Protein AF-A0A1D6GWN5-F1 (afdb_monomer_lite)

Organism: Zea mays (NCBI:txid4577)

Sequence (145 aa):
MLCLVSPSSSPTPLPPPRRSRSHADRAAPPGIAGGGNVRLSVLSVQCKARRSGVRKVKSKFATAATVQEDKTMATAKGDVDHLPIYDLDPKLEIFKDHFRYRMKRFLEQKGSIEENEGSLESFSKGYLKFGINTNEDAICLGNTE

Secondary structure (DSSP, 8-state):
---PPPP--PPPPPPPP-PPPPGGG-PPPS-------------------------------------------------TT--THHHH-GGGGGGHHHHHHHHHHHHHHHHHHHHHHS-HHHHHGGGGTSEEEE-SS-EEEE---

Foldseek 3Di:
DDDDDDDDDDDDDDDDPPPDDDPPPDDDDPDDDDPDPDDPDPPPPPPPPPPDDDDDDPDPDDPPPDPPPPPPPDDDPDDQQDDPVCVVPVVCNVVSVVSSVVVVVVVVVQVVCCVPQVHPVSVVVCVCQAAWDDDPPDTDHHDDD

pLDDT: mean 70.79, std 20.24, range [39.91, 97.12]

Radius of gyration: 31.83 Å; chains: 1; bounding box: 47×86×83 Å

Structure (mmCIF, N/CA/C/O backbone):
data_AF-A0A1D6GWN5-F1
#
_entry.id   AF-A0A1D6GWN5-F1
#
loop_
_atom_site.group_PDB
_atom_site.id
_atom_site.type_symbol
_atom_site.label_atom_id
_atom_site.label_alt_id
_atom_site.label_comp_id
_atom_site.label_asym_id
_atom_site.label_entity_id
_atom_site.label_seq_id
_atom_site.pdbx_PDB_ins_code
_atom_site.Cartn_x
_atom_site.Cartn_y
_atom_site.Cartn_z
_atom_site.occupancy
_atom_site.B_iso_or_equiv
_atom_site.auth_seq_id
_atom_site.auth_comp_id
_atom_site.auth_asym_id
_atom_site.auth_atom_id
_atom_site.pdbx_PDB_model_num
ATOM 1 N N . MET A 1 1 ? 18.819 -58.708 52.499 1.00 43.72 1 MET A N 1
ATOM 2 C CA . MET A 1 1 ? 18.837 -57.912 51.256 1.00 43.72 1 MET A CA 1
ATOM 3 C C . MET A 1 1 ? 17.589 -58.273 50.464 1.00 43.72 1 MET A C 1
ATOM 5 O O . MET A 1 1 ? 17.538 -59.360 49.908 1.00 43.72 1 MET A O 1
ATOM 9 N N . LEU A 1 2 ? 16.541 -57.447 50.543 1.00 45.12 2 LEU A N 1
ATOM 10 C CA . LEU A 1 2 ? 15.274 -57.664 49.835 1.00 45.12 2 LEU A CA 1
ATOM 11 C C . LEU A 1 2 ? 15.422 -57.220 48.373 1.00 45.12 2 LEU A C 1
ATOM 13 O O . LEU A 1 2 ? 15.666 -56.045 48.114 1.00 45.12 2 L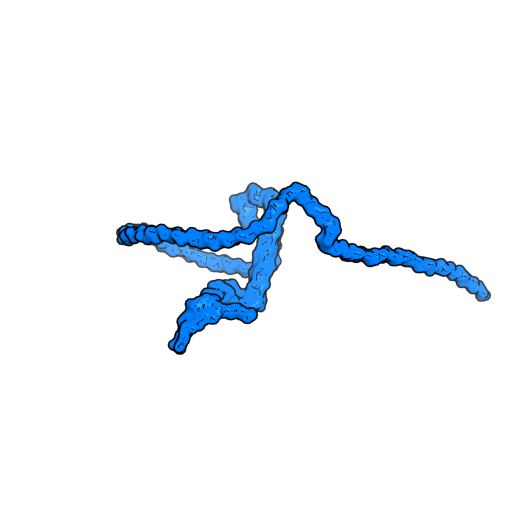EU A O 1
ATOM 17 N N . CYS A 1 3 ? 15.266 -58.148 47.430 1.00 40.12 3 CYS A N 1
ATOM 18 C CA . CYS A 1 3 ? 15.188 -57.847 46.002 1.00 40.12 3 CYS A CA 1
ATOM 19 C C . CYS A 1 3 ? 13.744 -57.463 45.654 1.00 40.12 3 CYS A C 1
ATOM 21 O O . CYS A 1 3 ? 12.857 -58.315 45.631 1.00 40.12 3 CYS A O 1
ATOM 23 N N . LEU A 1 4 ? 13.507 -56.171 45.424 1.00 49.03 4 LEU A N 1
ATOM 24 C CA . LEU A 1 4 ? 12.226 -55.647 44.958 1.00 49.03 4 LEU A CA 1
ATOM 25 C C . LEU A 1 4 ? 12.041 -55.982 43.473 1.00 49.03 4 LEU A C 1
ATOM 27 O O . LEU A 1 4 ? 12.851 -55.602 42.629 1.00 49.03 4 LEU A O 1
ATOM 31 N N . VAL A 1 5 ? 10.963 -56.703 43.175 1.00 49.47 5 VAL A N 1
ATOM 32 C CA . VAL A 1 5 ? 10.442 -56.930 41.825 1.00 49.47 5 VAL A CA 1
ATOM 33 C C . VAL A 1 5 ? 9.720 -55.658 41.386 1.00 49.47 5 VAL A C 1
ATOM 35 O O . VAL A 1 5 ? 8.735 -55.269 42.010 1.00 49.47 5 VAL A O 1
ATOM 38 N N . SER A 1 6 ? 10.190 -55.028 40.310 1.00 49.09 6 SER A N 1
ATOM 39 C CA . SER A 1 6 ? 9.468 -53.945 39.632 1.00 49.09 6 SER A CA 1
ATOM 40 C C . SER A 1 6 ? 8.814 -54.477 38.351 1.00 49.09 6 SER A C 1
ATOM 42 O O . SER A 1 6 ? 9.466 -55.201 37.595 1.00 49.09 6 SER A O 1
ATOM 44 N N . PRO A 1 7 ? 7.533 -54.154 38.100 1.00 48.66 7 PRO A N 1
ATOM 45 C CA . PRO A 1 7 ? 6.747 -54.748 37.029 1.00 48.66 7 PRO A CA 1
ATOM 46 C C . PRO A 1 7 ? 7.036 -54.140 35.649 1.00 48.66 7 PRO A C 1
ATOM 48 O O . PRO A 1 7 ? 7.236 -52.939 35.486 1.00 48.66 7 PRO A O 1
ATOM 51 N N . SER A 1 8 ? 6.990 -55.028 34.656 1.00 50.38 8 SER A N 1
ATOM 52 C CA . SER A 1 8 ? 6.990 -54.790 33.212 1.00 50.38 8 SER A CA 1
ATOM 53 C C . SER A 1 8 ? 5.963 -53.726 32.793 1.00 50.38 8 SER A C 1
ATOM 55 O O . SER A 1 8 ? 4.757 -53.971 32.855 1.00 50.38 8 SER A O 1
ATOM 57 N N . SER A 1 9 ? 6.429 -52.585 32.284 1.00 52.81 9 SER A N 1
ATOM 58 C CA . SER A 1 9 ? 5.609 -51.644 31.519 1.00 52.81 9 SER A CA 1
ATOM 59 C C . SER A 1 9 ? 5.555 -52.082 30.052 1.00 52.81 9 SER A C 1
ATOM 61 O O . SER A 1 9 ? 6.529 -52.012 29.307 1.00 52.81 9 SER A O 1
ATOM 63 N N . SER A 1 10 ? 4.389 -52.563 29.628 1.00 59.22 10 SER A N 1
ATOM 64 C CA . SER A 1 10 ? 4.073 -52.819 28.221 1.00 59.22 10 SER A CA 1
ATOM 65 C C . SER A 1 10 ? 4.091 -51.512 27.409 1.00 59.22 10 SER A C 1
ATOM 67 O O . SER A 1 10 ? 3.534 -50.517 27.884 1.00 59.22 10 SER A O 1
ATOM 69 N N . PRO A 1 11 ? 4.650 -51.484 26.185 1.00 56.09 11 PRO A N 1
ATOM 70 C CA . PRO A 1 11 ? 4.615 -50.293 25.347 1.00 56.09 11 PRO A CA 1
ATOM 71 C C . PRO A 1 11 ? 3.196 -50.039 24.823 1.00 56.09 11 PRO A C 1
ATOM 73 O O . PRO A 1 11 ? 2.504 -50.940 24.350 1.00 56.09 11 PRO A O 1
ATOM 76 N N . THR A 1 12 ? 2.764 -48.786 24.919 1.00 62.16 12 THR A N 1
ATOM 77 C CA . THR A 1 12 ? 1.492 -48.284 24.394 1.00 62.16 12 THR A CA 1
ATOM 78 C C . THR A 1 12 ? 1.510 -48.336 22.857 1.00 62.16 12 THR A C 1
ATOM 80 O O . THR A 1 12 ? 2.516 -47.934 22.266 1.00 62.16 12 THR A O 1
ATOM 83 N N . PRO A 1 13 ? 0.446 -48.795 22.168 1.00 54.06 13 PRO A N 1
ATOM 84 C CA . PRO A 1 13 ? 0.441 -48.831 20.709 1.00 54.06 13 PRO A CA 1
ATOM 85 C C . PRO A 1 13 ? 0.453 -47.415 20.124 1.00 54.06 13 PRO A C 1
ATOM 87 O O . PRO A 1 13 ? -0.391 -46.584 20.461 1.00 54.06 13 PRO A O 1
ATOM 90 N N . LEU A 1 14 ? 1.400 -47.150 19.224 1.00 59.94 14 LEU A N 1
ATOM 91 C CA . LEU A 1 14 ? 1.431 -45.927 18.426 1.00 59.94 14 LEU A CA 1
ATOM 92 C C . LEU A 1 14 ? 0.201 -45.882 17.497 1.00 59.94 14 LEU A C 1
ATOM 94 O O . LEU A 1 14 ? -0.136 -46.905 16.893 1.00 59.94 14 LEU A O 1
ATOM 98 N N . PRO A 1 15 ? -0.468 -44.725 17.333 1.00 62.72 15 PRO A N 1
ATOM 99 C CA . PRO A 1 15 ? -1.532 -44.597 16.347 1.00 62.72 15 PRO A CA 1
ATOM 100 C C . PRO A 1 15 ? -0.954 -44.754 14.930 1.00 62.72 15 PRO A C 1
ATOM 102 O O . PRO A 1 15 ? 0.157 -44.284 14.662 1.00 62.72 15 PRO A O 1
ATOM 105 N N . PRO A 1 16 ? -1.683 -45.395 13.998 1.00 63.06 16 PRO A N 1
ATOM 106 C CA . PRO A 1 16 ? -1.193 -45.580 12.641 1.00 63.06 16 PRO A CA 1
ATOM 107 C C . PRO A 1 16 ? -1.015 -44.225 11.937 1.00 63.06 16 PRO A C 1
ATOM 109 O O . PRO A 1 16 ? -1.790 -43.291 12.180 1.00 63.06 16 PRO A O 1
ATOM 112 N N . PRO A 1 17 ? -0.031 -44.102 11.027 1.00 52.50 17 PRO A N 1
ATOM 113 C CA . PRO A 1 17 ? 0.154 -42.887 10.249 1.00 52.50 17 PRO A CA 1
ATOM 114 C C . PRO A 1 17 ? -1.111 -42.592 9.435 1.00 52.50 17 PRO A C 1
ATOM 116 O O . PRO A 1 17 ? -1.668 -43.471 8.770 1.00 52.50 17 PRO A O 1
ATOM 119 N N . ARG A 1 18 ? -1.571 -41.334 9.478 1.00 55.78 18 ARG A N 1
ATOM 120 C CA . ARG A 1 18 ? -2.658 -40.847 8.620 1.00 55.78 18 ARG A CA 1
ATOM 121 C C . ARG A 1 18 ? -2.259 -41.077 7.164 1.00 55.78 18 ARG A C 1
ATOM 123 O O . ARG A 1 18 ? -1.416 -40.362 6.632 1.00 55.78 18 ARG A O 1
ATOM 130 N N . ARG A 1 19 ? -2.894 -42.056 6.514 1.00 51.81 19 ARG A N 1
ATOM 131 C CA . ARG A 1 19 ? -2.874 -42.198 5.054 1.00 51.81 19 ARG A CA 1
ATOM 132 C C . ARG A 1 19 ? -3.289 -40.858 4.444 1.00 51.81 19 ARG A C 1
ATOM 134 O O . ARG A 1 19 ? -4.397 -40.384 4.704 1.00 51.81 19 ARG A O 1
ATOM 141 N N . SER A 1 20 ? -2.420 -40.255 3.639 1.00 54.69 20 SER A N 1
ATOM 142 C CA . SER A 1 20 ? -2.823 -39.179 2.740 1.00 54.69 20 SER A CA 1
ATOM 143 C C . SER A 1 20 ? -3.873 -39.755 1.791 1.00 54.69 20 SER A C 1
ATOM 145 O O . SER A 1 20 ? -3.625 -40.714 1.060 1.00 54.69 20 SER A O 1
ATOM 147 N N . ARG A 1 21 ? -5.101 -39.232 1.857 1.00 53.94 21 ARG A N 1
ATOM 148 C CA . ARG A 1 21 ? -6.126 -39.580 0.871 1.00 53.94 21 ARG A CA 1
ATOM 149 C C . ARG A 1 21 ? -5.662 -39.036 -0.474 1.00 53.94 21 ARG A C 1
ATOM 151 O O . ARG A 1 21 ? -5.437 -37.836 -0.606 1.00 53.94 21 ARG A O 1
ATOM 158 N N . SER A 1 22 ? -5.491 -39.929 -1.444 1.00 49.12 22 SER A N 1
ATOM 159 C CA . SER A 1 22 ? -5.239 -39.542 -2.827 1.00 49.12 22 SER A CA 1
ATOM 160 C C . SER A 1 22 ? -6.411 -38.700 -3.343 1.00 49.12 22 SER A C 1
ATOM 162 O O . SER A 1 22 ? -7.563 -38.923 -2.967 1.00 49.12 22 SER A O 1
ATOM 164 N N . HIS A 1 23 ? -6.123 -37.727 -4.207 1.00 51.31 23 HIS A N 1
ATOM 165 C CA . HIS A 1 23 ? -7.101 -36.786 -4.769 1.00 51.31 23 HIS A CA 1
ATOM 166 C C . HIS A 1 23 ? -8.204 -37.447 -5.628 1.00 51.31 23 HIS A C 1
ATOM 168 O O . HIS A 1 23 ? -9.086 -36.749 -6.124 1.00 51.31 23 HIS A O 1
ATOM 174 N N . ALA A 1 24 ? -8.160 -38.772 -5.803 1.00 51.62 24 ALA A N 1
ATOM 175 C CA . ALA A 1 24 ? -9.044 -39.537 -6.673 1.00 51.62 24 ALA A CA 1
ATOM 176 C C . ALA A 1 24 ? -10.362 -39.997 -6.012 1.00 51.62 24 ALA A C 1
ATOM 178 O O . ALA A 1 24 ? -11.276 -40.381 -6.730 1.00 51.62 24 ALA A O 1
ATOM 179 N N . ASP A 1 25 ? -10.511 -39.903 -4.683 1.00 46.34 25 ASP A N 1
ATOM 180 C CA . ASP A 1 25 ? -11.728 -40.367 -3.977 1.00 46.34 25 ASP A CA 1
ATOM 181 C C . ASP A 1 25 ? -12.804 -39.280 -3.785 1.00 46.34 25 ASP A C 1
ATOM 183 O O . ASP A 1 25 ? -13.760 -39.452 -3.022 1.00 46.34 25 ASP A O 1
ATOM 187 N N . ARG A 1 26 ? -12.683 -38.127 -4.455 1.00 52.69 26 ARG A N 1
ATOM 188 C CA . ARG A 1 26 ? -13.734 -37.105 -4.404 1.00 52.69 26 ARG A CA 1
ATOM 189 C C . ARG A 1 26 ? -14.789 -37.418 -5.463 1.00 52.69 26 ARG A C 1
ATOM 191 O O . ARG A 1 26 ? -14.599 -37.108 -6.635 1.00 52.69 26 ARG A O 1
ATOM 198 N N . ALA A 1 27 ? -15.910 -38.002 -5.039 1.00 54.47 27 ALA A N 1
ATOM 199 C CA . ALA A 1 27 ? -17.103 -38.100 -5.873 1.00 54.47 27 ALA A CA 1
ATOM 200 C C . ALA A 1 27 ? -17.468 -36.704 -6.412 1.00 54.47 27 ALA A C 1
ATOM 202 O O . ALA A 1 27 ? -17.610 -35.745 -5.646 1.00 54.47 27 ALA A O 1
ATOM 203 N N . ALA A 1 28 ? -17.545 -36.588 -7.739 1.00 52.44 28 ALA A N 1
ATOM 204 C CA . ALA A 1 28 ? -17.864 -35.347 -8.428 1.00 52.44 28 ALA A CA 1
ATOM 205 C C . ALA A 1 28 ? -19.314 -34.920 -8.124 1.00 52.44 28 ALA A C 1
ATOM 207 O O . ALA A 1 28 ? -20.201 -35.777 -8.084 1.00 52.44 28 ALA A O 1
ATOM 208 N N . PRO A 1 29 ? -19.585 -33.616 -7.928 1.00 53.88 29 PRO A N 1
ATOM 209 C CA . PRO A 1 29 ? -20.955 -33.129 -7.877 1.00 53.88 29 PRO A CA 1
ATOM 210 C C . PRO A 1 29 ? -21.639 -33.402 -9.227 1.00 53.88 29 PRO A C 1
ATOM 212 O O . PRO A 1 29 ? -21.002 -33.256 -10.276 1.00 53.88 29 PRO A O 1
ATOM 215 N N . PRO A 1 30 ? -22.913 -33.826 -9.233 1.00 48.81 30 PRO A N 1
ATOM 216 C CA . PRO A 1 30 ? -23.598 -34.168 -10.464 1.00 48.81 30 PRO A CA 1
ATOM 217 C C . PRO A 1 30 ? -23.844 -32.900 -11.282 1.00 48.81 30 PRO A C 1
ATOM 219 O O . PRO A 1 30 ? -24.517 -31.974 -10.836 1.00 48.81 30 PRO A O 1
ATOM 222 N N . GLY A 1 31 ? -23.310 -32.908 -12.501 1.00 49.59 31 GLY A N 1
ATOM 223 C CA . GLY A 1 31 ? -23.655 -31.964 -13.553 1.00 49.59 31 GLY A CA 1
ATOM 224 C C . GLY A 1 31 ? -22.709 -30.781 -13.650 1.00 49.59 31 GLY A C 1
ATOM 225 O O . GLY A 1 31 ? -22.996 -29.748 -13.073 1.00 49.59 31 GLY A O 1
ATOM 226 N N . ILE A 1 32 ? -21.637 -30.927 -14.437 1.00 50.34 32 ILE A N 1
ATOM 227 C CA . ILE A 1 32 ? -21.466 -30.193 -15.705 1.00 50.34 32 ILE A CA 1
ATOM 228 C C . ILE A 1 32 ? -20.636 -31.097 -16.632 1.00 50.34 32 ILE A C 1
ATOM 230 O O . ILE A 1 32 ? -19.413 -31.164 -16.546 1.00 50.34 32 ILE A O 1
ATOM 234 N N . ALA A 1 33 ? -21.316 -31.863 -17.483 1.00 43.78 33 ALA A N 1
ATOM 235 C CA . ALA A 1 33 ? -20.684 -32.530 -18.613 1.00 43.78 33 ALA A CA 1
ATOM 236 C C . ALA A 1 33 ? -20.440 -31.481 -19.704 1.00 43.78 33 ALA A C 1
ATOM 238 O O . ALA A 1 33 ? -21.369 -30.773 -20.086 1.00 43.78 33 ALA A O 1
ATOM 239 N N . GLY A 1 34 ? -19.209 -31.371 -20.202 1.00 39.91 34 GLY A N 1
ATOM 240 C CA . GLY A 1 34 ? -18.921 -30.497 -21.336 1.00 39.91 34 GLY A CA 1
ATOM 241 C C . GLY A 1 34 ? -17.467 -30.070 -21.423 1.00 39.91 34 GLY A C 1
ATOM 242 O O . GLY A 1 34 ? -17.135 -28.929 -21.117 1.00 39.91 34 GLY A O 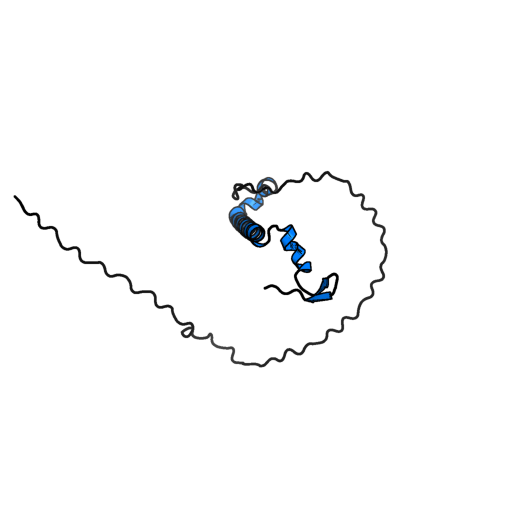1
ATOM 243 N N . GLY A 1 35 ? -16.603 -30.977 -21.882 1.00 50.41 35 GLY A N 1
ATOM 244 C CA . GLY A 1 35 ? -15.315 -30.603 -22.458 1.00 50.41 35 GLY A CA 1
ATOM 245 C C . GLY A 1 35 ? -15.557 -29.804 -23.736 1.00 50.41 35 GLY A C 1
ATOM 246 O O . GLY A 1 35 ? -15.701 -30.376 -24.811 1.00 50.41 35 GLY A O 1
ATOM 247 N N . GLY A 1 36 ? -15.662 -28.485 -23.592 1.00 49.34 36 GLY A N 1
ATOM 248 C CA . GLY A 1 36 ? -15.728 -27.534 -24.691 1.00 49.34 36 GLY A CA 1
ATOM 249 C C . GLY A 1 36 ? -14.355 -26.917 -24.917 1.00 49.34 36 GLY A C 1
ATOM 250 O O . GLY A 1 36 ? -13.861 -26.148 -24.096 1.00 49.34 36 GLY A O 1
ATOM 251 N N . ASN A 1 37 ? -13.748 -27.226 -26.051 1.00 57.88 37 ASN A N 1
ATOM 252 C CA . ASN A 1 37 ? -12.667 -26.463 -26.661 1.00 57.88 37 ASN A CA 1
ATOM 253 C C . ASN A 1 37 ? -13.183 -25.073 -27.079 1.00 57.88 37 ASN A C 1
ATOM 255 O O . ASN A 1 37 ? -13.407 -24.795 -28.256 1.00 57.88 37 ASN A O 1
ATOM 259 N N . VAL A 1 38 ? -13.382 -24.178 -26.109 1.00 55.41 38 VAL A N 1
ATOM 260 C CA . VAL A 1 38 ? -13.740 -22.786 -26.392 1.00 55.41 38 VAL A CA 1
ATOM 261 C C . VAL A 1 38 ? -12.499 -22.085 -26.946 1.00 55.41 38 VAL A C 1
ATOM 263 O O . VAL A 1 38 ? -11.624 -21.652 -26.197 1.00 55.41 38 VAL A O 1
ATOM 266 N N . ARG A 1 39 ? -12.396 -21.971 -28.277 1.00 57.62 39 ARG A N 1
ATOM 267 C CA . ARG A 1 39 ? -11.482 -20.991 -28.876 1.00 57.62 39 ARG A CA 1
ATOM 268 C C . ARG A 1 39 ? -11.916 -19.613 -28.384 1.00 57.62 39 ARG A C 1
ATOM 270 O O . ARG A 1 39 ? -13.002 -19.160 -28.732 1.00 57.62 39 ARG A O 1
ATOM 277 N N . LEU A 1 40 ? -11.061 -18.936 -27.616 1.00 53.09 40 LEU A N 1
ATOM 278 C CA . LEU A 1 40 ? -11.210 -17.503 -27.389 1.00 53.09 40 LEU A CA 1
ATOM 279 C C . LEU A 1 40 ? -11.091 -1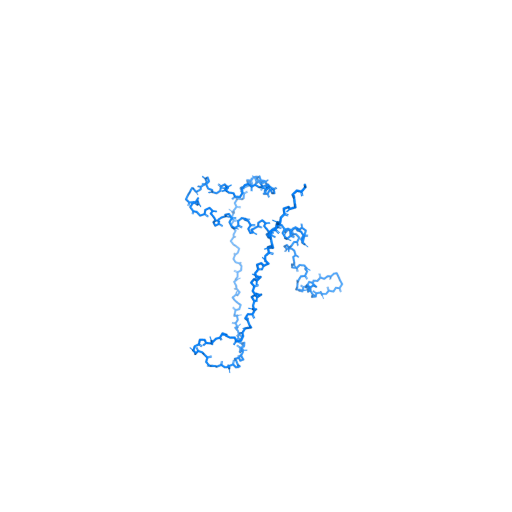6.795 -28.743 1.00 53.09 40 LEU A C 1
ATOM 281 O O . LEU A 1 40 ? -9.996 -16.613 -29.276 1.00 53.09 40 LEU A O 1
ATOM 285 N N . SER A 1 41 ? -12.222 -16.403 -29.319 1.00 58.00 41 SER A N 1
ATOM 286 C CA . SER A 1 41 ? -12.243 -15.411 -30.383 1.00 58.00 41 SER A CA 1
ATOM 287 C C . SER A 1 41 ? -11.924 -14.056 -29.756 1.00 58.00 41 SER A C 1
ATOM 289 O O . SER A 1 41 ? -12.729 -13.516 -28.995 1.00 58.00 41 SER A O 1
ATOM 291 N N . VAL A 1 42 ? -10.745 -13.513 -30.056 1.00 59.56 42 VAL A N 1
ATOM 292 C CA . VAL A 1 42 ? -10.409 -12.121 -29.748 1.00 59.56 42 VAL A CA 1
ATOM 293 C C . VAL A 1 42 ? -11.363 -11.241 -30.552 1.00 59.56 42 VAL A C 1
ATOM 295 O O . VAL A 1 42 ? -11.207 -11.080 -31.759 1.00 59.56 42 VAL A O 1
ATOM 298 N N . LEU A 1 43 ? -12.378 -10.684 -29.893 1.00 51.56 43 LEU A N 1
ATOM 299 C CA . LEU A 1 43 ? -13.106 -9.552 -30.445 1.00 51.56 43 LEU A CA 1
ATOM 300 C C . LEU A 1 43 ? -12.149 -8.361 -30.392 1.00 51.56 43 LEU A C 1
ATOM 302 O O . LEU A 1 43 ? -11.850 -7.843 -29.316 1.00 51.56 43 LEU A O 1
ATOM 306 N N . SER A 1 44 ? -11.630 -7.946 -31.546 1.00 58.03 44 SER A N 1
ATOM 307 C CA . SER A 1 44 ? -10.918 -6.678 -31.669 1.00 58.03 44 SER A CA 1
ATOM 308 C C . SER A 1 44 ? -11.887 -5.546 -31.336 1.00 58.03 44 SER A C 1
ATOM 310 O O . SER A 1 44 ? -12.658 -5.094 -32.181 1.00 58.03 44 SER A O 1
ATOM 312 N N . VAL A 1 45 ? -11.862 -5.085 -30.086 1.00 56.56 45 VAL A N 1
ATOM 313 C CA . VAL A 1 45 ? -12.536 -3.853 -29.687 1.00 56.56 45 VAL A CA 1
ATOM 314 C C . VAL A 1 45 ? -11.812 -2.713 -30.394 1.00 56.56 45 VAL A C 1
ATOM 316 O O . VAL A 1 45 ? -10.714 -2.312 -30.013 1.00 56.56 45 VAL A O 1
ATOM 319 N N . GLN A 1 46 ? -12.410 -2.198 -31.465 1.00 57.66 46 GLN A N 1
ATOM 320 C CA . GLN A 1 46 ? -11.967 -0.958 -32.090 1.00 57.66 46 GLN A CA 1
ATOM 321 C C . GLN A 1 46 ? -12.296 0.199 -31.146 1.00 57.66 46 GLN A C 1
ATOM 323 O O . GLN A 1 46 ? -13.363 0.810 -31.201 1.00 57.66 46 GLN A O 1
ATOM 328 N N . CYS A 1 47 ? -11.355 0.500 -30.255 1.00 47.12 47 CYS A N 1
ATOM 329 C CA . CYS A 1 47 ? -11.363 1.716 -29.462 1.00 47.12 47 CYS A CA 1
ATOM 330 C C . CYS A 1 47 ? -11.212 2.912 -30.408 1.00 47.12 47 CYS A C 1
ATOM 332 O O . CYS A 1 47 ? -10.104 3.270 -30.807 1.00 47.12 47 CYS A O 1
ATOM 334 N N . LYS A 1 48 ? -12.323 3.558 -30.779 1.00 53.16 48 LYS A N 1
ATOM 335 C CA . LYS A 1 48 ? -12.259 4.889 -31.392 1.00 53.16 48 LYS A CA 1
ATOM 336 C C . LYS A 1 48 ? -11.601 5.826 -30.382 1.00 53.16 48 LYS A C 1
ATOM 338 O O . LYS A 1 48 ? -12.208 6.167 -29.368 1.00 53.16 48 LYS A O 1
ATOM 343 N N . ALA A 1 49 ? -10.361 6.227 -30.651 1.00 62.19 49 ALA A N 1
ATOM 344 C CA . ALA A 1 49 ? -9.651 7.210 -29.851 1.00 62.19 49 ALA A CA 1
ATOM 345 C C . ALA A 1 49 ? -10.458 8.517 -29.836 1.00 62.19 49 ALA A C 1
ATOM 347 O O . ALA A 1 49 ? -10.469 9.275 -30.809 1.00 62.19 49 ALA A O 1
ATOM 348 N N . ARG A 1 50 ? -11.162 8.790 -28.732 1.00 58.94 50 ARG A N 1
ATOM 349 C CA . ARG A 1 50 ? -11.701 10.122 -28.464 1.00 58.94 50 ARG A CA 1
ATOM 350 C C . ARG A 1 50 ? -10.501 11.033 -28.243 1.00 58.94 50 ARG A C 1
AT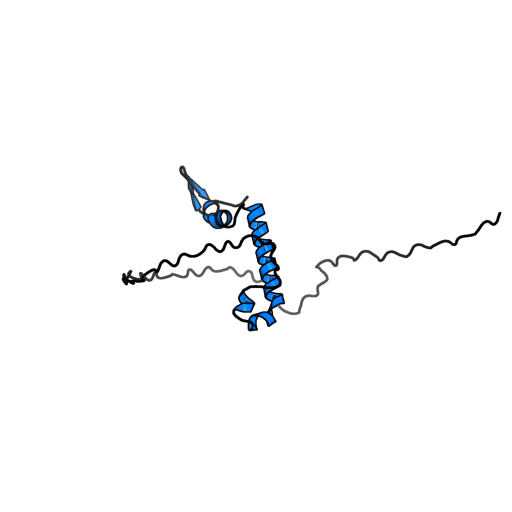OM 352 O O . ARG A 1 50 ? -9.926 11.048 -27.161 1.00 58.94 50 ARG A O 1
ATOM 359 N N . ARG A 1 51 ? -10.114 11.789 -29.271 1.00 51.69 51 ARG A N 1
ATOM 360 C CA . ARG A 1 51 ? -9.229 12.946 -29.109 1.00 51.69 51 ARG A CA 1
ATOM 361 C C . ARG A 1 51 ? -9.959 13.969 -28.240 1.00 51.69 51 ARG A C 1
ATOM 363 O O . ARG A 1 51 ? -10.693 14.811 -28.750 1.00 51.69 51 ARG A O 1
ATOM 370 N N . SER A 1 52 ? -9.801 13.876 -26.923 1.00 58.78 52 SER A N 1
ATOM 371 C CA . SER A 1 52 ? -10.171 14.962 -26.025 1.00 58.78 52 SER A CA 1
ATOM 372 C C . SER A 1 52 ? -9.183 16.101 -26.261 1.00 58.78 52 SER A C 1
ATOM 374 O O . SER A 1 52 ? -8.002 15.980 -25.934 1.00 58.78 52 SER A O 1
ATOM 376 N N . GLY A 1 53 ? -9.645 17.193 -26.866 1.00 52.66 53 GLY A N 1
ATOM 377 C CA . GLY A 1 53 ? -8.868 18.425 -26.932 1.00 52.66 53 GLY A CA 1
ATOM 378 C C . GLY A 1 53 ? -8.521 18.886 -25.516 1.00 52.66 53 GLY A C 1
ATOM 379 O O . GLY A 1 53 ? -9.399 18.975 -24.657 1.00 52.66 53 GLY A O 1
ATOM 380 N N . VAL A 1 54 ? -7.241 19.155 -25.265 1.00 58.59 54 VAL A N 1
ATOM 381 C CA . VAL A 1 54 ? -6.754 19.670 -23.982 1.00 58.59 54 VAL A CA 1
ATOM 382 C C . VAL A 1 54 ? -7.320 21.076 -23.782 1.00 58.59 54 VAL A C 1
ATOM 384 O O . VAL A 1 54 ? -6.787 22.059 -24.294 1.00 58.59 54 VAL A O 1
ATOM 387 N N . ARG A 1 55 ? -8.417 21.197 -23.030 1.00 60.75 55 ARG A N 1
ATOM 388 C CA . ARG A 1 55 ? -8.844 22.487 -22.481 1.00 60.75 55 ARG A CA 1
ATOM 389 C C . ARG A 1 55 ? -7.966 22.785 -21.269 1.00 60.75 55 ARG A C 1
ATOM 391 O O . ARG A 1 55 ? -8.144 22.185 -20.214 1.00 60.75 55 ARG A O 1
ATOM 398 N N . LYS A 1 56 ? -7.009 23.708 -21.418 1.00 61.34 56 LYS A N 1
ATOM 399 C CA . LYS A 1 56 ? -6.244 24.246 -20.284 1.00 61.34 56 LYS A CA 1
ATOM 400 C C . LYS A 1 56 ? -7.188 25.029 -19.369 1.00 61.34 56 LYS A C 1
ATOM 402 O O . LYS A 1 56 ? -7.470 26.198 -19.616 1.00 61.34 56 LYS A O 1
ATOM 407 N N . VAL A 1 57 ? -7.662 24.390 -18.305 1.00 64.69 57 VAL A N 1
ATOM 408 C CA . VAL A 1 57 ? -8.259 25.089 -17.165 1.00 64.69 57 VAL A CA 1
ATOM 409 C C . VAL A 1 57 ? -7.108 25.554 -16.282 1.00 64.69 57 VAL A C 1
ATOM 411 O O . VAL A 1 57 ? -6.357 24.742 -15.747 1.00 64.69 57 VAL A O 1
ATOM 414 N N . LYS A 1 58 ? -6.927 26.872 -16.160 1.00 57.16 58 LYS A N 1
ATOM 415 C CA . LYS A 1 58 ? -5.949 27.449 -15.234 1.00 57.16 58 LYS A CA 1
ATOM 416 C C . LYS A 1 58 ? -6.544 27.418 -13.830 1.00 57.16 58 LYS A C 1
ATOM 418 O O . LYS A 1 58 ? -7.161 28.385 -13.394 1.00 57.16 58 LYS A O 1
ATOM 423 N N . SER A 1 59 ? -6.394 26.294 -13.136 1.00 68.06 59 SER A N 1
ATOM 424 C CA . SER A 1 59 ? -6.760 26.208 -11.726 1.00 68.06 59 SER A CA 1
ATOM 425 C C . SER A 1 59 ? -5.674 26.863 -10.876 1.00 68.06 59 SER A C 1
ATOM 427 O O . SER A 1 59 ? -4.532 26.404 -10.843 1.00 68.06 59 SER A O 1
ATOM 429 N N . LYS A 1 60 ? -6.027 27.949 -10.189 1.00 58.50 60 LYS A N 1
ATOM 430 C CA . LYS A 1 60 ? -5.197 28.546 -9.141 1.00 58.50 60 LYS A CA 1
ATOM 431 C C . LYS A 1 60 ? -5.439 27.768 -7.847 1.00 58.50 60 LYS A C 1
ATOM 433 O O . LYS A 1 60 ? -6.204 28.213 -7.001 1.00 58.50 60 LYS A O 1
ATOM 438 N N . PHE A 1 61 ? -4.838 26.591 -7.718 1.00 55.50 61 PHE A N 1
ATOM 439 C CA . PHE A 1 61 ? -4.733 25.962 -6.406 1.00 55.50 61 PHE A CA 1
ATOM 440 C C . PHE A 1 61 ? -3.541 26.603 -5.702 1.00 55.50 61 PHE A C 1
ATOM 442 O O . PHE A 1 61 ? -2.398 26.443 -6.123 1.00 55.50 61 PHE A O 1
ATOM 449 N N . ALA A 1 62 ? -3.829 27.421 -4.693 1.00 60.47 62 ALA A N 1
ATOM 450 C CA . ALA A 1 62 ? -2.816 27.913 -3.780 1.00 60.47 62 ALA A CA 1
ATOM 451 C C . ALA A 1 62 ? -2.386 26.738 -2.896 1.00 60.47 62 ALA A C 1
ATOM 453 O O . ALA A 1 62 ? -3.151 26.282 -2.048 1.00 60.47 62 ALA A O 1
ATOM 454 N N . THR A 1 63 ? -1.182 26.223 -3.126 1.00 55.16 63 THR A N 1
ATOM 455 C CA . THR A 1 63 ? -0.559 25.239 -2.242 1.00 55.16 63 THR A CA 1
ATOM 456 C C . THR A 1 63 ? -0.051 25.986 -1.016 1.00 55.16 63 THR A C 1
ATOM 458 O O . THR A 1 63 ? 1.015 26.598 -1.052 1.00 55.16 63 THR A O 1
ATOM 461 N N . ALA A 1 64 ? -0.827 25.984 0.066 1.00 55.03 64 ALA A N 1
ATOM 462 C CA . ALA A 1 64 ? -0.283 26.312 1.374 1.00 55.03 64 ALA A CA 1
ATOM 463 C C . ALA A 1 64 ? 0.701 25.193 1.738 1.00 55.03 64 ALA A C 1
ATOM 465 O O . ALA A 1 64 ? 0.301 24.045 1.918 1.00 55.03 64 ALA A O 1
ATOM 466 N N . ALA A 1 65 ? 1.992 25.519 1.769 1.00 52.94 65 ALA A N 1
ATOM 467 C CA . ALA A 1 65 ? 3.039 24.623 2.233 1.00 52.94 65 ALA A CA 1
ATOM 468 C C . ALA A 1 65 ? 2.893 24.451 3.749 1.00 52.94 65 ALA A C 1
ATOM 470 O O . ALA A 1 65 ? 3.520 25.155 4.537 1.00 52.94 65 ALA A O 1
ATOM 471 N N . THR A 1 66 ? 2.017 23.544 4.173 1.00 50.41 66 THR A N 1
ATOM 472 C CA . THR A 1 66 ? 2.095 23.001 5.525 1.00 50.41 66 THR A CA 1
ATOM 473 C C . THR A 1 66 ? 3.322 22.108 5.559 1.00 50.41 66 THR A C 1
ATOM 475 O O . THR A 1 66 ? 3.382 21.133 4.810 1.00 50.41 66 THR A O 1
ATOM 478 N N . VAL A 1 67 ? 4.296 22.474 6.392 1.00 47.09 67 VAL A N 1
ATOM 479 C CA . VAL A 1 67 ? 5.410 21.615 6.797 1.00 47.09 67 VAL A CA 1
ATOM 480 C C . VAL A 1 67 ? 4.799 20.292 7.241 1.00 47.09 67 VAL A C 1
ATOM 482 O O . VAL A 1 67 ? 4.151 20.206 8.283 1.00 47.09 67 VAL A O 1
ATOM 485 N N . GLN A 1 68 ? 4.904 19.291 6.376 1.00 45.25 68 GLN A N 1
ATOM 486 C CA . GLN A 1 68 ? 4.548 17.932 6.711 1.00 45.25 68 GLN A CA 1
ATOM 487 C C . GLN A 1 68 ? 5.681 17.482 7.621 1.00 45.25 68 GLN A C 1
ATOM 489 O O . GLN A 1 68 ? 6.804 17.289 7.167 1.00 45.25 68 GLN A O 1
ATOM 494 N N . GLU A 1 69 ? 5.432 17.443 8.927 1.00 48.25 69 GLU A N 1
ATOM 495 C CA . GLU A 1 69 ? 6.335 16.723 9.809 1.00 48.25 69 GLU A CA 1
ATOM 496 C C . GLU A 1 69 ? 6.410 15.300 9.266 1.00 48.25 69 GLU A C 1
ATOM 498 O O . GLU A 1 69 ? 5.386 14.611 9.170 1.00 48.25 69 GLU A O 1
ATOM 503 N N . ASP A 1 70 ? 7.613 14.889 8.873 1.00 50.34 70 ASP A N 1
ATOM 504 C CA . ASP A 1 70 ? 7.933 13.513 8.548 1.00 50.34 70 ASP A CA 1
ATOM 505 C C . ASP A 1 70 ? 7.746 12.701 9.829 1.00 50.34 70 ASP A C 1
ATOM 507 O O . ASP A 1 70 ? 8.684 12.425 10.582 1.00 50.34 70 ASP A O 1
ATOM 511 N N . LYS A 1 71 ? 6.492 12.324 10.099 1.00 53.41 71 LYS A N 1
ATOM 512 C CA . LYS A 1 71 ? 6.148 11.226 10.991 1.00 53.41 71 LYS A CA 1
ATOM 513 C C . LYS A 1 71 ? 6.686 9.982 10.319 1.00 53.41 71 LYS A C 1
ATOM 515 O O . LYS A 1 71 ? 5.978 9.248 9.631 1.00 53.41 71 LYS A O 1
ATOM 520 N N . THR A 1 72 ? 7.988 9.808 10.491 1.00 46.97 72 THR A N 1
ATOM 521 C CA . THR A 1 72 ? 8.689 8.553 10.368 1.00 46.97 72 THR A CA 1
ATOM 522 C C . THR A 1 72 ? 7.788 7.515 11.019 1.00 46.97 72 THR A C 1
ATOM 524 O O . THR A 1 72 ? 7.648 7.452 12.238 1.00 46.97 72 THR A O 1
ATOM 527 N N . MET A 1 73 ? 7.142 6.695 10.187 1.00 46.94 73 MET A N 1
ATOM 528 C CA . MET A 1 73 ? 6.558 5.417 10.589 1.00 46.94 73 MET A CA 1
ATOM 529 C C . MET A 1 73 ? 7.722 4.470 10.905 1.00 46.94 73 MET A C 1
ATOM 531 O O . MET A 1 73 ? 7.870 3.403 10.308 1.00 46.94 73 MET A O 1
ATOM 535 N N . ALA A 1 74 ? 8.624 4.926 11.777 1.00 42.88 74 ALA A N 1
ATOM 536 C CA . ALA A 1 74 ? 9.676 4.142 12.360 1.00 42.88 74 ALA A CA 1
ATOM 537 C C . ALA A 1 74 ? 8.958 2.987 13.035 1.00 42.88 74 ALA A C 1
ATOM 539 O O . ALA A 1 74 ? 8.143 3.209 13.929 1.00 42.88 74 ALA A O 1
ATOM 540 N N . THR A 1 75 ? 9.140 1.790 12.479 1.00 48.81 75 THR A N 1
ATOM 541 C CA . THR A 1 75 ? 9.822 0.628 13.073 1.00 48.81 75 THR A CA 1
ATOM 542 C C . THR A 1 75 ? 9.905 0.569 14.601 1.00 48.81 75 THR A C 1
ATOM 544 O O . THR A 1 75 ? 10.798 -0.054 15.167 1.00 48.81 75 THR A O 1
ATOM 547 N N . ALA A 1 76 ? 8.961 1.157 15.318 1.00 48.34 76 ALA A N 1
ATOM 548 C CA . ALA A 1 76 ? 8.613 0.661 16.610 1.00 48.34 76 ALA A CA 1
ATOM 549 C C . ALA A 1 76 ? 8.001 -0.696 16.304 1.00 48.34 76 ALA A C 1
ATOM 551 O O . ALA A 1 76 ? 7.020 -0.820 15.567 1.00 48.34 76 ALA A O 1
ATOM 552 N N . LYS A 1 77 ? 8.576 -1.722 16.913 1.00 53.41 77 LYS A N 1
ATOM 553 C CA . LYS A 1 77 ? 7.870 -2.929 17.330 1.00 53.41 77 LYS A CA 1
ATOM 554 C C . LYS A 1 77 ? 6.772 -2.503 18.323 1.00 53.41 77 LYS A C 1
ATOM 556 O O . LYS A 1 77 ? 6.816 -2.831 19.500 1.00 53.41 77 LYS A O 1
ATOM 561 N N . GLY A 1 78 ? 5.922 -1.595 17.860 1.00 54.28 78 GLY A N 1
ATOM 562 C CA . GLY A 1 78 ? 4.927 -0.865 18.594 1.00 54.28 78 GLY A CA 1
ATOM 563 C C . GLY A 1 78 ? 3.783 -1.813 18.807 1.00 54.28 78 GLY A C 1
ATOM 564 O O . GLY A 1 78 ? 3.510 -2.676 17.969 1.00 54.28 78 GLY A O 1
ATOM 565 N N . ASP A 1 79 ? 3.176 -1.661 19.966 1.00 63.38 79 ASP A N 1
ATOM 566 C CA . ASP A 1 79 ? 1.999 -2.398 20.339 1.00 63.38 79 ASP A CA 1
ATOM 567 C C . ASP A 1 79 ? 0.952 -2.302 19.216 1.00 63.38 79 ASP A C 1
ATOM 569 O O . ASP A 1 79 ? 0.382 -1.243 18.952 1.00 63.38 79 ASP A O 1
ATOM 573 N N . VAL A 1 80 ? 0.759 -3.408 18.493 1.00 73.50 80 VAL A N 1
ATOM 574 C CA . VAL A 1 80 ? -0.205 -3.499 17.385 1.00 73.50 80 VAL A CA 1
ATOM 575 C C . VAL A 1 80 ? -1.637 -3.442 17.935 1.00 73.50 80 VAL A C 1
ATOM 577 O O . VAL A 1 80 ? -2.594 -3.294 17.170 1.00 73.50 80 VAL A O 1
ATOM 580 N N . ASP A 1 81 ? -1.791 -3.541 19.257 1.00 80.19 81 ASP A N 1
ATOM 581 C CA . ASP A 1 81 ? -3.079 -3.642 19.921 1.00 80.19 81 ASP A CA 1
ATOM 582 C C . ASP A 1 81 ? -3.779 -2.277 20.060 1.00 80.19 81 ASP A C 1
ATOM 584 O O . ASP A 1 81 ? -5.016 -2.233 20.049 1.00 80.19 81 ASP A O 1
ATOM 588 N N . HIS A 1 82 ? -3.037 -1.157 20.074 1.00 88.44 82 HIS A N 1
ATOM 589 C CA . HIS A 1 82 ? -3.614 0.193 20.101 1.00 88.44 82 HIS A CA 1
ATOM 590 C C . HIS A 1 82 ? -3.178 1.060 18.911 1.00 88.44 82 HIS A C 1
ATOM 592 O O . HIS A 1 82 ? -2.082 1.615 18.871 1.00 88.44 82 HIS A O 1
ATOM 598 N N . LEU A 1 83 ? -4.082 1.233 17.942 1.00 91.00 83 LEU A N 1
ATOM 599 C CA . LEU A 1 83 ? -3.867 2.112 16.797 1.00 91.00 83 LEU A CA 1
ATOM 600 C C . LEU A 1 83 ? -4.377 3.533 17.100 1.00 91.00 83 LEU A C 1
ATOM 602 O O . LEU A 1 83 ? -5.495 3.668 17.595 1.00 91.00 83 LEU A O 1
ATOM 606 N N . PRO A 1 84 ? -3.658 4.599 16.690 1.00 91.94 84 PRO A N 1
ATOM 607 C CA . PRO A 1 84 ? -4.090 5.992 16.893 1.00 91.94 84 PRO A CA 1
ATOM 608 C C . PRO A 1 84 ? -5.441 6.345 16.251 1.00 91.94 84 PRO A C 1
ATOM 610 O O . PRO A 1 84 ? -6.053 7.358 16.568 1.00 91.94 84 PRO A O 1
ATOM 613 N N . ILE A 1 85 ? -5.919 5.519 15.316 1.00 94.19 85 ILE A N 1
ATOM 614 C CA . ILE A 1 85 ? -7.230 5.695 14.681 1.00 94.19 85 ILE A CA 1
ATOM 615 C C . ILE A 1 85 ? -8.390 5.475 15.660 1.00 94.19 85 ILE A C 1
ATOM 617 O O . ILE A 1 85 ? -9.483 5.965 15.393 1.00 94.19 85 ILE A O 1
ATOM 621 N N . TYR A 1 86 ? -8.170 4.765 16.771 1.00 94.00 86 TYR A N 1
ATOM 622 C CA . TYR A 1 86 ? -9.198 4.537 17.788 1.00 94.00 86 TYR A CA 1
ATOM 623 C C . TYR A 1 86 ? -9.490 5.805 18.598 1.00 94.00 86 TYR A C 1
ATOM 625 O O . TYR A 1 86 ? -10.643 6.050 18.935 1.00 94.00 86 TYR A O 1
ATOM 633 N N . ASP A 1 87 ? -8.481 6.653 18.824 1.00 93.50 87 ASP A N 1
ATOM 634 C CA . ASP A 1 87 ? -8.660 7.951 19.489 1.00 93.50 87 ASP A CA 1
ATOM 635 C C . ASP A 1 87 ? -9.470 8.922 18.615 1.00 93.50 87 ASP A C 1
ATOM 637 O O . ASP A 1 87 ? -10.221 9.759 19.115 1.00 93.50 87 ASP A O 1
ATOM 641 N N . LEU A 1 88 ? -9.319 8.803 17.291 1.00 95.56 88 LEU A N 1
ATOM 642 C CA . LEU A 1 88 ? -10.025 9.625 16.305 1.00 95.56 88 LEU A CA 1
ATOM 643 C C . LEU A 1 88 ? -11.468 9.161 16.086 1.00 95.56 88 LEU A C 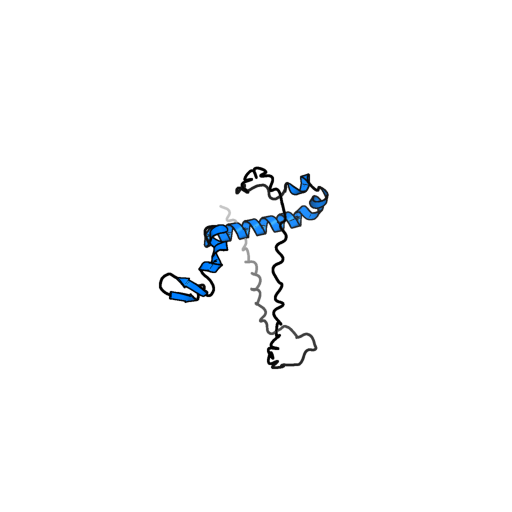1
ATOM 645 O O . LEU A 1 88 ? -12.369 9.990 15.967 1.00 95.56 88 LEU A O 1
ATOM 649 N N . ASP A 1 89 ? -11.683 7.847 16.012 1.00 96.00 89 ASP A N 1
ATOM 650 C CA . ASP A 1 89 ? -13.007 7.243 15.914 1.00 96.00 89 ASP A CA 1
ATOM 651 C C . ASP A 1 89 ? -13.107 6.007 16.822 1.00 96.00 89 ASP A C 1
ATOM 653 O O . ASP A 1 89 ? -12.765 4.889 16.410 1.00 96.00 89 ASP A O 1
ATOM 657 N N . PRO A 1 90 ? -13.653 6.178 18.040 1.00 95.81 90 PRO A N 1
ATOM 658 C CA . PRO A 1 90 ? -13.843 5.081 18.983 1.00 95.81 90 PRO A CA 1
ATOM 659 C C . PRO A 1 90 ? -14.736 3.960 18.442 1.00 95.81 90 PRO A C 1
ATOM 661 O O . PRO A 1 90 ? -14.666 2.828 18.914 1.00 95.81 90 PRO A O 1
ATOM 664 N N . LYS A 1 91 ? -15.564 4.208 17.415 1.00 96.25 91 LYS A N 1
ATOM 665 C CA . LYS A 1 91 ? -16.393 3.148 16.816 1.00 96.25 91 LYS A CA 1
ATOM 666 C C . LYS A 1 91 ? -15.557 2.095 16.097 1.00 96.25 91 LYS A C 1
ATOM 668 O O . LYS A 1 91 ? -16.052 0.993 15.887 1.00 96.25 91 LYS A O 1
ATOM 673 N N . LEU A 1 92 ? -14.311 2.398 15.727 1.00 95.31 92 LEU A N 1
ATOM 674 C CA . LEU A 1 92 ? -13.408 1.444 15.078 1.00 95.31 92 LEU A CA 1
ATOM 675 C C . LEU A 1 92 ? -12.871 0.380 16.043 1.00 95.31 92 LEU A C 1
ATOM 677 O O . LEU A 1 92 ? -12.427 -0.679 15.595 1.00 95.31 92 LEU A O 1
ATOM 681 N N . GLU A 1 93 ? -12.962 0.623 17.351 1.00 92.88 93 GLU A N 1
ATOM 682 C CA . GLU A 1 93 ? -12.524 -0.297 18.399 1.00 92.88 93 GLU A CA 1
ATOM 683 C C . GLU A 1 93 ? -13.245 -1.655 18.332 1.00 92.88 93 GLU A C 1
ATOM 685 O O . GLU A 1 93 ? -12.636 -2.699 18.574 1.00 92.88 93 GLU A O 1
ATOM 690 N N . ILE A 1 94 ? -14.506 -1.672 17.885 1.00 96.44 94 ILE A N 1
ATOM 691 C CA . ILE A 1 94 ? -15.284 -2.912 17.707 1.00 96.44 94 ILE A CA 1
ATOM 692 C C . ILE A 1 94 ? -14.680 -3.852 16.651 1.00 96.44 94 ILE A C 1
ATOM 694 O O . ILE A 1 94 ? -15.005 -5.036 16.619 1.00 96.44 94 ILE A O 1
ATOM 698 N N . PHE A 1 95 ? -13.790 -3.344 15.792 1.00 95.94 95 PHE A N 1
ATOM 699 C CA . PHE A 1 95 ? -13.113 -4.104 14.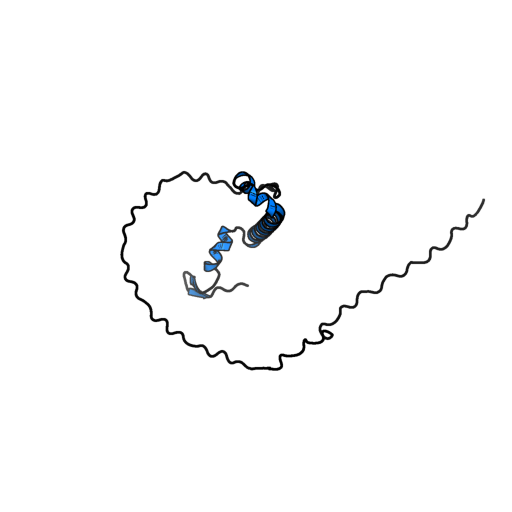740 1.00 95.94 95 PHE A CA 1
ATOM 700 C C . PHE A 1 95 ? -11.617 -4.316 15.020 1.00 95.94 95 PHE A C 1
ATOM 702 O O . PHE A 1 95 ? -10.868 -4.661 14.099 1.00 95.94 95 PHE A O 1
ATOM 709 N N . LYS A 1 96 ? -11.167 -4.131 16.272 1.00 94.00 96 LYS A N 1
ATOM 710 C CA . LYS A 1 96 ? -9.757 -4.242 16.693 1.00 94.00 96 LYS A CA 1
ATOM 711 C C . LYS A 1 96 ? -9.043 -5.478 16.159 1.00 94.00 96 LYS A C 1
ATOM 713 O O . LYS A 1 96 ? -7.941 -5.369 15.627 1.00 94.00 96 LYS A O 1
ATOM 718 N N . ASP A 1 97 ? -9.683 -6.640 16.232 1.00 94.38 97 ASP A N 1
ATOM 719 C CA . ASP A 1 97 ? -9.087 -7.898 15.774 1.00 94.38 97 ASP A CA 1
ATOM 720 C C . ASP A 1 97 ? -8.746 -7.885 14.277 1.00 94.38 97 ASP A C 1
ATOM 722 O O . ASP A 1 97 ? -7.696 -8.388 13.865 1.00 94.38 97 ASP A O 1
ATOM 726 N N . HIS A 1 98 ? -9.598 -7.265 13.456 1.00 95.88 98 HIS A N 1
ATOM 727 C CA . HIS A 1 98 ? -9.373 -7.157 12.015 1.00 95.88 98 HIS A CA 1
ATOM 728 C C . HIS A 1 98 ? -8.242 -6.185 11.694 1.00 95.88 98 HIS A C 1
ATOM 730 O O . HIS A 1 98 ? -7.406 -6.453 10.827 1.00 95.88 98 HIS A O 1
ATOM 736 N N . PHE A 1 99 ? -8.180 -5.070 12.419 1.00 94.81 99 PHE A N 1
ATOM 737 C CA . PHE A 1 99 ? -7.077 -4.125 12.303 1.00 94.81 99 PHE A CA 1
ATOM 738 C C . PHE A 1 99 ? -5.748 -4.739 12.750 1.00 94.81 99 PHE A C 1
ATOM 740 O O . PHE A 1 99 ? -4.755 -4.592 12.037 1.00 94.81 99 PHE A O 1
ATOM 747 N N . ARG A 1 100 ? -5.739 -5.513 13.842 1.00 93.44 100 ARG A N 1
ATOM 748 C CA . ARG A 1 100 ? -4.560 -6.259 14.302 1.00 93.44 100 ARG A CA 1
ATOM 749 C C . ARG A 1 100 ? -4.071 -7.235 13.235 1.00 93.44 100 ARG A C 1
ATOM 751 O O . ARG A 1 100 ? -2.886 -7.249 12.908 1.00 93.44 100 ARG A O 1
ATOM 758 N N . TYR A 1 101 ? -4.979 -8.010 12.636 1.00 95.06 101 TYR A N 1
ATOM 759 C CA . TYR A 1 101 ? -4.643 -8.906 11.525 1.00 95.06 101 TYR A CA 1
ATOM 760 C C . TYR A 1 101 ? -4.037 -8.149 10.333 1.00 95.06 101 TYR A C 1
ATOM 762 O O . TYR A 1 101 ? -2.984 -8.541 9.825 1.00 95.06 101 TYR A O 1
ATOM 770 N N . ARG A 1 102 ? -4.672 -7.051 9.902 1.00 95.69 102 ARG A N 1
ATOM 771 C CA . ARG A 1 102 ? -4.197 -6.233 8.775 1.00 95.69 102 ARG A CA 1
ATOM 772 C C . ARG A 1 102 ? -2.820 -5.641 9.037 1.00 95.69 102 ARG A C 1
ATOM 774 O O . ARG A 1 102 ? -1.958 -5.725 8.167 1.00 95.69 102 ARG A O 1
ATOM 781 N N . MET A 1 103 ? -2.614 -5.077 10.223 1.00 94.81 103 MET A N 1
ATOM 782 C CA . MET A 1 103 ? -1.344 -4.460 10.586 1.00 94.81 103 MET A CA 1
ATOM 783 C C . MET A 1 103 ? -0.231 -5.504 10.669 1.00 94.81 103 MET A C 1
ATOM 785 O O . MET A 1 103 ? 0.837 -5.304 10.097 1.00 94.81 103 MET A O 1
ATOM 789 N N . LYS A 1 104 ? -0.505 -6.668 11.272 1.00 94.38 104 LYS A N 1
ATOM 790 C CA . LYS A 1 104 ? 0.439 -7.790 11.289 1.00 94.38 104 LYS A CA 1
ATOM 791 C C . LYS A 1 104 ? 0.850 -8.207 9.875 1.00 94.38 104 LYS A C 1
ATOM 793 O O . LYS A 1 104 ? 2.039 -8.290 9.591 1.00 94.38 104 LYS A O 1
ATOM 798 N N . ARG A 1 105 ? -0.117 -8.419 8.975 1.00 96.31 105 ARG A N 1
ATOM 799 C CA . ARG A 1 105 ? 0.159 -8.789 7.575 1.00 96.31 105 ARG A CA 1
ATOM 800 C C . ARG A 1 105 ? 0.952 -7.728 6.825 1.00 96.31 105 ARG A C 1
ATOM 802 O O . ARG A 1 105 ? 1.855 -8.070 6.072 1.00 96.31 105 ARG A O 1
ATOM 809 N N . PHE A 1 106 ? 0.625 -6.458 7.036 1.00 96.00 106 PHE A N 1
ATOM 810 C CA . PHE A 1 106 ? 1.363 -5.349 6.447 1.00 96.00 106 PHE A CA 1
ATOM 811 C C . PHE A 1 106 ? 2.827 -5.337 6.903 1.00 96.00 106 PHE A C 1
ATOM 813 O O . PHE A 1 106 ? 3.716 -5.232 6.063 1.00 96.00 106 PHE A O 1
ATOM 820 N N . LEU A 1 107 ? 3.083 -5.488 8.206 1.00 94.69 107 LEU A N 1
ATOM 821 C CA . LEU A 1 107 ? 4.440 -5.506 8.758 1.00 94.69 107 LEU A CA 1
ATOM 822 C C . LEU A 1 107 ? 5.240 -6.725 8.286 1.00 94.69 107 LEU A C 1
ATOM 824 O O . LEU A 1 107 ? 6.398 -6.566 7.912 1.00 94.69 107 LEU A O 1
ATOM 828 N N . GLU A 1 108 ? 4.619 -7.909 8.251 1.00 95.56 108 GLU A N 1
ATOM 829 C CA . GLU A 1 108 ? 5.224 -9.120 7.678 1.00 95.56 108 GLU A CA 1
ATOM 830 C C . GLU A 1 108 ? 5.639 -8.881 6.220 1.00 95.56 108 GLU A C 1
ATOM 832 O O . GLU A 1 108 ? 6.798 -9.080 5.868 1.00 95.56 108 GLU A O 1
ATOM 837 N N . GLN A 1 109 ? 4.723 -8.380 5.385 1.00 97.00 109 GLN A N 1
ATOM 838 C CA . GLN A 1 109 ? 4.994 -8.144 3.967 1.00 97.00 109 GLN A CA 1
ATOM 839 C C . GLN A 1 109 ? 6.060 -7.066 3.751 1.00 97.00 109 GLN A C 1
ATOM 841 O O . GLN A 1 109 ? 6.942 -7.235 2.910 1.00 97.00 109 GLN A O 1
ATOM 846 N N . LYS A 1 110 ? 5.985 -5.956 4.495 1.00 96.00 110 LYS A N 1
ATOM 847 C CA . LYS A 1 110 ? 6.973 -4.874 4.430 1.00 96.00 110 LYS A CA 1
ATOM 848 C C . LYS A 1 110 ? 8.357 -5.387 4.816 1.00 96.00 110 LYS A C 1
ATOM 850 O O . LYS A 1 110 ? 9.303 -5.123 4.085 1.00 96.00 110 LYS A O 1
ATOM 855 N N . GLY A 1 111 ? 8.452 -6.165 5.896 1.00 95.69 111 GLY A N 1
ATOM 856 C CA . GLY A 1 111 ? 9.701 -6.795 6.321 1.00 95.69 111 GLY A CA 1
ATOM 857 C C . GLY A 1 111 ? 10.270 -7.728 5.252 1.00 95.69 111 GLY A C 1
ATOM 858 O O . GLY A 1 111 ? 11.437 -7.603 4.905 1.00 95.69 111 GLY A O 1
ATOM 859 N N . SER A 1 112 ? 9.442 -8.592 4.655 1.00 97.12 112 SER A N 1
ATOM 860 C CA . SER A 1 112 ? 9.888 -9.471 3.564 1.00 97.12 112 SER A CA 1
ATOM 861 C C . SER A 1 112 ? 10.340 -8.703 2.317 1.00 97.12 112 SER A C 1
ATOM 863 O O . SER A 1 112 ? 11.276 -9.135 1.651 1.00 97.12 112 SER A O 1
ATOM 865 N N . ILE A 1 113 ? 9.714 -7.570 1.982 1.00 96.94 113 ILE A N 1
ATOM 866 C CA . ILE A 1 113 ? 10.178 -6.713 0.877 1.00 96.94 113 ILE A CA 1
ATOM 867 C C . ILE A 1 113 ? 11.526 -6.079 1.229 1.00 96.94 113 ILE A C 1
ATOM 869 O O . ILE A 1 113 ? 12.437 -6.094 0.411 1.00 96.94 113 ILE A O 1
ATOM 873 N N . GLU A 1 114 ? 11.670 -5.534 2.434 1.00 96.44 114 GLU A N 1
ATOM 874 C CA . GLU A 1 114 ? 12.917 -4.897 2.875 1.00 96.44 114 GLU A CA 1
ATOM 875 C C . GLU A 1 114 ? 14.082 -5.898 2.933 1.00 96.44 114 GLU A C 1
ATOM 877 O O . GLU A 1 114 ? 15.192 -5.559 2.537 1.00 96.44 114 GLU A O 1
ATOM 882 N N . GLU A 1 115 ? 13.826 -7.145 3.334 1.00 96.81 115 GLU A N 1
ATOM 883 C CA . GLU A 1 115 ? 14.831 -8.214 3.364 1.00 96.81 115 GLU A CA 1
ATOM 884 C C . GLU A 1 115 ? 15.296 -8.642 1.962 1.00 96.81 115 GLU A C 1
ATOM 886 O O . GLU A 1 115 ? 16.491 -8.835 1.750 1.00 96.81 115 GLU A O 1
ATOM 891 N N . ASN A 1 116 ? 14.375 -8.772 0.999 1.00 96.31 116 ASN A N 1
ATOM 892 C CA . ASN A 1 116 ? 14.683 -9.361 -0.314 1.00 96.31 116 ASN A CA 1
ATOM 893 C C . ASN A 1 116 ? 14.967 -8.327 -1.419 1.00 96.31 116 ASN A C 1
ATOM 895 O O . ASN A 1 116 ? 15.705 -8.612 -2.356 1.00 96.31 116 ASN A O 1
ATOM 899 N N . GLU A 1 117 ? 14.391 -7.129 -1.327 1.00 94.38 117 GLU A N 1
ATOM 900 C CA . GLU A 1 117 ? 14.454 -6.077 -2.360 1.00 94.38 117 GLU A CA 1
ATOM 901 C C . GLU A 1 117 ? 15.114 -4.789 -1.825 1.00 94.38 117 GLU A C 1
ATOM 903 O O . GLU A 1 117 ? 15.190 -3.765 -2.512 1.00 94.38 117 GLU A O 1
ATOM 908 N N . GLY A 1 118 ? 15.598 -4.830 -0.578 1.00 93.69 118 GLY A N 1
ATOM 909 C CA . GLY A 1 118 ? 16.310 -3.762 0.123 1.00 93.69 118 GLY A CA 1
ATOM 910 C C . GLY A 1 118 ? 15.395 -2.699 0.731 1.00 93.69 118 GLY A C 1
ATOM 911 O O . GLY A 1 118 ? 15.523 -2.357 1.904 1.00 93.69 118 GLY A O 1
ATOM 912 N N . SER A 1 119 ? 14.463 -2.148 -0.047 1.00 95.56 119 SER A N 1
ATOM 913 C CA . SER A 1 119 ? 13.487 -1.174 0.453 1.00 95.56 119 SER A CA 1
ATOM 914 C C . SER A 1 119 ? 12.230 -1.134 -0.406 1.00 95.56 119 SER A C 1
ATOM 916 O O . SER A 1 119 ? 12.232 -1.547 -1.566 1.00 95.56 119 SER A O 1
ATOM 918 N N . LEU A 1 120 ? 11.152 -0.562 0.138 1.00 96.38 120 LEU A N 1
ATOM 919 C CA . LEU A 1 120 ? 9.935 -0.328 -0.639 1.00 96.38 120 LEU A CA 1
ATOM 920 C C . LEU A 1 120 ? 10.181 0.626 -1.825 1.00 96.38 120 LEU A C 1
ATOM 922 O O . LEU A 1 120 ? 9.559 0.472 -2.875 1.00 96.38 120 LEU A O 1
ATOM 926 N N . GLU A 1 121 ? 11.110 1.579 -1.685 1.00 96.19 121 GLU A N 1
ATOM 927 C CA . GLU A 1 121 ? 11.488 2.488 -2.771 1.00 96.19 121 GLU A CA 1
ATOM 928 C C . GLU A 1 121 ? 12.187 1.730 -3.909 1.00 96.19 121 GLU A C 1
ATOM 930 O O . GLU A 1 121 ? 11.807 1.882 -5.071 1.00 96.19 121 GLU A O 1
ATOM 935 N N . SER A 1 122 ? 13.156 0.871 -3.587 1.00 95.38 122 SER A N 1
ATOM 936 C CA . SER A 1 122 ? 13.845 0.022 -4.567 1.00 95.38 122 SER A CA 1
ATOM 937 C C . SER A 1 122 ? 12.879 -0.949 -5.245 1.00 95.38 122 SER A C 1
ATOM 939 O O . SER A 1 122 ? 12.860 -1.035 -6.474 1.00 95.38 122 SER A O 1
ATOM 941 N N . PHE A 1 123 ? 12.012 -1.600 -4.465 1.00 96.25 123 PHE A N 1
ATOM 942 C CA . PHE A 1 123 ? 10.978 -2.505 -4.969 1.00 96.25 123 PHE A CA 1
ATOM 943 C C . PHE A 1 123 ? 10.025 -1.812 -5.957 1.00 96.25 123 PHE A C 1
ATOM 945 O O . PHE A 1 123 ? 9.677 -2.367 -7.000 1.00 96.25 123 PHE A O 1
ATOM 952 N N . SER A 1 124 ? 9.649 -0.556 -5.686 1.00 96.50 124 SER A N 1
ATOM 953 C CA . SER A 1 124 ? 8.746 0.215 -6.553 1.00 96.50 124 SER A CA 1
ATOM 954 C C . SER A 1 124 ? 9.333 0.550 -7.933 1.00 96.50 124 SER A C 1
ATOM 956 O O . SER A 1 124 ? 8.586 0.802 -8.882 1.00 96.50 124 SER A O 1
ATOM 958 N N . LYS A 1 125 ? 10.663 0.492 -8.086 1.00 95.81 125 LYS A N 1
ATOM 959 C CA . LYS A 1 125 ? 11.375 0.746 -9.350 1.00 95.81 125 LYS A CA 1
ATOM 960 C C . LYS A 1 125 ? 11.456 -0.495 -10.246 1.00 95.81 125 LYS A C 1
ATOM 962 O O . LYS A 1 125 ? 12.234 -0.523 -11.198 1.00 95.81 125 LYS A O 1
ATOM 967 N N . GLY A 1 126 ? 10.618 -1.505 -9.998 1.00 93.69 126 GLY A N 1
ATOM 968 C CA . GLY A 1 126 ? 10.552 -2.726 -10.803 1.00 93.69 126 GLY A CA 1
ATOM 969 C C . GLY A 1 126 ? 10.308 -2.479 -12.296 1.00 93.69 126 GLY A C 1
ATOM 970 O O . GLY A 1 126 ? 10.781 -3.254 -13.116 1.00 93.69 126 GLY A O 1
ATOM 971 N N . TYR A 1 127 ? 9.668 -1.372 -12.687 1.00 93.44 127 TYR A N 1
ATOM 972 C CA . TYR A 1 127 ? 9.484 -1.024 -14.104 1.00 93.44 127 TYR A CA 1
ATOM 973 C C . TYR A 1 127 ? 10.807 -0.861 -14.876 1.00 93.44 127 TYR A C 1
ATOM 975 O O . TYR A 1 127 ? 10.809 -1.027 -16.088 1.00 93.44 127 TYR A O 1
ATOM 983 N N . LEU A 1 128 ? 11.929 -0.585 -14.198 1.00 92.81 128 LEU A N 1
ATOM 984 C CA . LEU A 1 128 ? 13.263 -0.565 -14.815 1.00 92.81 128 LEU A CA 1
ATOM 985 C C . LEU A 1 128 ? 13.806 -1.976 -15.087 1.00 92.81 128 LEU A C 1
ATOM 987 O O . LEU A 1 128 ? 14.656 -2.159 -15.955 1.00 92.81 128 LEU A O 1
ATOM 991 N N . LYS A 1 129 ? 13.322 -2.975 -14.342 1.00 91.19 129 LYS A N 1
ATOM 992 C CA . LYS A 1 129 ? 13.719 -4.383 -14.465 1.00 91.19 129 LYS A CA 1
ATOM 993 C C . LYS A 1 129 ? 12.767 -5.197 -15.339 1.00 91.19 129 LYS A C 1
ATOM 995 O O . LYS A 1 129 ? 13.198 -6.187 -15.908 1.00 91.19 129 LYS A O 1
ATOM 1000 N N . PHE A 1 130 ? 11.495 -4.815 -15.432 1.00 91.50 130 PHE A N 1
ATOM 1001 C CA . PHE A 1 130 ? 10.461 -5.564 -16.148 1.00 91.50 130 PHE A CA 1
ATOM 1002 C C . PHE A 1 130 ? 10.015 -4.862 -17.426 1.00 91.50 130 PHE A C 1
ATOM 1004 O O . PHE A 1 130 ? 9.918 -3.638 -17.477 1.00 91.50 130 PHE A O 1
ATOM 1011 N N . GLY A 1 131 ? 9.636 -5.650 -18.431 1.00 91.38 131 GLY A N 1
ATOM 1012 C CA . GLY A 1 131 ? 9.091 -5.118 -19.677 1.00 91.38 131 GLY A CA 1
ATOM 1013 C C . GLY A 1 131 ? 10.183 -4.586 -20.601 1.00 91.38 131 GLY A C 1
ATOM 1014 O O . GLY A 1 131 ? 11.313 -5.055 -20.566 1.00 91.38 131 GLY A O 1
ATOM 1015 N N . ILE A 1 132 ? 9.840 -3.653 -21.486 1.00 93.50 132 ILE A N 1
ATOM 1016 C CA . ILE A 1 132 ? 10.771 -3.145 -22.499 1.00 93.50 132 ILE A CA 1
ATOM 1017 C C . ILE A 1 132 ? 11.403 -1.857 -21.984 1.00 93.50 132 ILE A C 1
ATOM 1019 O O . ILE A 1 132 ? 10.720 -0.839 -21.873 1.00 93.50 132 ILE A O 1
ATOM 1023 N N . ASN A 1 133 ? 12.706 -1.898 -21.725 1.00 91.38 133 ASN A N 1
ATOM 1024 C CA . ASN A 1 133 ? 13.491 -0.749 -21.294 1.00 91.38 133 ASN A CA 1
ATOM 1025 C C . ASN A 1 133 ? 14.586 -0.437 -22.311 1.00 91.38 133 ASN A C 1
ATOM 1027 O O . ASN A 1 133 ? 15.097 -1.323 -22.989 1.00 91.38 133 ASN A O 1
ATOM 1031 N N . THR A 1 134 ? 14.929 0.841 -22.443 1.00 92.94 134 THR A N 1
ATOM 1032 C CA . THR A 1 134 ? 16.053 1.265 -23.285 1.00 92.94 134 THR A CA 1
ATOM 1033 C C . THR A 1 134 ? 17.264 1.452 -22.387 1.00 92.94 134 THR A C 1
ATOM 1035 O O . THR A 1 134 ? 17.225 2.278 -21.479 1.00 92.94 134 THR A O 1
ATOM 1038 N N . ASN A 1 135 ? 18.307 0.673 -22.635 1.00 87.06 135 ASN A N 1
ATOM 1039 C CA . ASN A 1 135 ? 19.630 0.856 -22.058 1.00 87.06 135 ASN A CA 1
ATOM 1040 C C . ASN A 1 135 ? 20.513 1.617 -23.056 1.00 87.06 135 ASN A C 1
ATOM 1042 O O . ASN A 1 135 ? 20.125 1.805 -24.209 1.00 87.06 135 ASN A O 1
ATOM 1046 N N . GLU A 1 136 ? 21.685 2.063 -22.607 1.00 86.56 136 GLU A N 1
ATOM 1047 C CA . GLU A 1 136 ? 22.581 2.954 -23.364 1.00 86.56 136 GLU A CA 1
ATOM 1048 C C . GLU A 1 136 ? 22.888 2.439 -24.782 1.00 86.56 136 GLU A C 1
ATOM 1050 O O . GLU A 1 136 ? 22.875 3.221 -25.730 1.00 86.56 136 GLU A O 1
ATOM 1055 N N . ASP A 1 137 ? 23.028 1.119 -24.939 1.00 84.25 137 ASP A N 1
ATOM 1056 C CA . ASP A 1 137 ? 23.410 0.494 -26.211 1.00 84.25 137 ASP A CA 1
ATOM 1057 C C . ASP A 1 137 ? 22.286 -0.315 -26.885 1.00 84.25 137 ASP A C 1
ATOM 1059 O O . ASP A 1 137 ? 22.405 -0.692 -28.054 1.00 84.25 137 ASP A O 1
ATOM 1063 N N . ALA A 1 138 ? 21.195 -0.630 -26.173 1.00 87.69 138 ALA A N 1
ATOM 1064 C CA . ALA A 1 138 ? 20.180 -1.563 -26.666 1.00 87.69 138 ALA A CA 1
ATOM 1065 C C . ALA A 1 138 ? 18.816 -1.429 -25.977 1.00 87.69 138 ALA A C 1
ATOM 1067 O O . ALA A 1 138 ? 18.699 -1.022 -24.824 1.00 87.69 138 ALA A O 1
ATOM 1068 N N . ILE A 1 139 ? 17.768 -1.872 -26.673 1.00 89.38 139 ILE A N 1
ATOM 1069 C CA . ILE A 1 139 ? 16.453 -2.103 -26.073 1.00 89.38 139 ILE A CA 1
ATOM 1070 C C . ILE A 1 139 ? 16.462 -3.495 -25.436 1.00 89.38 139 ILE A C 1
ATOM 1072 O O . ILE A 1 139 ? 16.613 -4.502 -26.129 1.00 89.38 139 ILE A O 1
ATOM 1076 N N . CYS A 1 140 ? 16.284 -3.554 -24.123 1.00 86.44 140 CYS A N 1
ATOM 1077 C CA . CYS A 1 140 ? 16.268 -4.785 -23.348 1.00 86.44 140 CYS A CA 1
ATOM 1078 C C . CYS A 1 140 ? 14.836 -5.150 -22.953 1.00 86.44 140 CYS A C 1
ATOM 1080 O O . CYS A 1 140 ? 14.079 -4.317 -22.454 1.00 86.44 140 CYS A O 1
ATOM 1082 N N . LEU A 1 141 ? 14.477 -6.419 -23.150 1.00 88.25 141 LEU A N 1
ATOM 1083 C CA . LEU A 1 141 ? 13.291 -7.006 -22.540 1.00 88.25 141 LEU A CA 1
ATOM 1084 C C . LEU A 1 141 ? 13.702 -7.587 -21.185 1.00 88.25 141 LEU A C 1
ATOM 1086 O O . LEU A 1 141 ? 14.417 -8.584 -21.119 1.00 88.25 141 LEU A O 1
ATOM 1090 N N . GLY A 1 142 ? 13.286 -6.919 -20.121 1.00 81.12 142 GLY A N 1
ATOM 1091 C CA . GLY A 1 142 ? 13.532 -7.320 -18.752 1.00 81.12 142 GLY A CA 1
ATOM 1092 C C . GLY A 1 142 ? 12.601 -8.449 -18.310 1.00 81.12 142 GLY A C 1
ATOM 1093 O O . GLY A 1 142 ? 11.375 -8.299 -18.345 1.00 81.12 142 GLY A O 1
ATOM 1094 N N . ASN A 1 143 ? 13.201 -9.561 -17.883 1.00 72.31 143 ASN A N 1
ATOM 1095 C CA . ASN A 1 143 ? 12.541 -10.734 -17.313 1.00 72.31 143 ASN A CA 1
ATOM 1096 C C . ASN A 1 143 ? 13.096 -10.965 -15.897 1.00 72.31 143 ASN A C 1
ATOM 1098 O O . ASN A 1 143 ? 14.268 -10.686 -15.653 1.00 72.31 143 ASN A O 1
ATOM 1102 N N . THR A 1 144 ? 12.281 -11.480 -14.974 1.00 60.00 144 THR A N 1
ATOM 1103 C CA . THR A 1 144 ? 12.779 -12.007 -13.692 1.00 60.00 144 THR A CA 1
ATOM 1104 C C . THR A 1 144 ? 13.500 -13.332 -13.918 1.00 60.00 144 THR A C 1
ATOM 1106 O O . THR A 1 144 ? 12.946 -14.200 -14.595 1.00 60.00 144 THR A O 1
ATOM 1109 N N . GLU A 1 145 ? 14.696 -13.481 -13.344 1.00 54.50 145 GLU A N 1
ATOM 1110 C CA . GLU A 1 145 ? 15.326 -14.788 -13.084 1.00 54.50 145 GLU A CA 1
ATOM 1111 C C . GLU A 1 145 ? 14.678 -15.491 -11.885 1.00 54.50 145 GLU A C 1
ATOM 1113 O O . GLU A 1 145 ? 14.232 -14.782 -10.950 1.00 54.50 145 GLU A O 1
#